Protein AF-A0A8T0RKB8-F1 (afdb_monomer)

Nearest PDB structures (foldseek):
  8abq-assembly1_A  TM=3.522E-01  e=7.283E+00  Homo sapiens

Sequence (136 aa):
MEYERIPSKILTYQASDDPLYSGYRAAVEASVQEEALLGFAIWEPPHGPYKMMKYPWKNYTKVGGALRHCSSAVMALHGCILSEIQAPPESRKVFCAELHSRVGEEGAKLLRELGQSQDDDETELSKHSFRTALGS

Radius of gyration: 21.73 Å; Cα contacts (8 Å, |Δi|>4): 50; chains: 1; bounding box: 64×23×51 Å

Secondary structure (DSSP, 8-state):
--PPPPPS-TTS--GGGSHHHHHHHHHHHTHHHHHHHHHHHHHPPP-GGGTT----HHHHHHHHHHHHHHHHHHHHHHHHHHSSSPPPHHHHHHHHHHIIIIIHHHHHHHHHHHHHHHHHHHHHHHHHHHHHHT--

Solvent-accessible surface area (backbone atoms only — not comparable to full-atom values): 8014 Å² total; per-residue (Å²): 134,85,76,84,79,67,66,89,72,74,88,72,81,54,69,78,79,38,75,68,45,52,53,38,48,50,50,52,64,38,56,65,61,50,52,52,51,46,55,54,62,72,68,58,72,70,48,81,98,52,52,82,63,86,74,64,64,74,52,53,57,52,53,52,49,53,49,23,55,50,25,52,52,51,52,53,49,51,51,49,69,64,34,86,78,53,73,58,70,66,58,48,51,54,49,52,49,49,44,53,58,52,53,43,47,53,49,53,49,52,53,48,53,54,52,50,52,50,53,52,52,52,50,49,52,52,53,50,54,52,52,59,66,73,71,112

Foldseek 3Di:
DPPDADDPPPPPDDVVVDPLLVVLVCLLPCLVVLVVVLVVVVPDAQDDLRNPDPDVSVVVNVVSVVSNVVSVVVVVVVCQCRDNPHDDPVVVVVVVVCCCPPVVVVVVVVVVVVVVVVVVVVVVSVVVVVVVVVPD

Mean predicted aligned error: 13.03 Å

Structure (mmCIF, N/CA/C/O backbone):
data_AF-A0A8T0RKB8-F1
#
_entry.id   AF-A0A8T0RKB8-F1
#
loop_
_atom_site.group_PDB
_atom_site.id
_atom_site.type_symbol
_atom_site.label_atom_id
_atom_site.label_alt_id
_atom_site.label_comp_id
_atom_site.label_asym_id
_atom_site.label_entity_id
_atom_site.label_seq_id
_atom_site.pdbx_PDB_ins_code
_atom_site.Cartn_x
_atom_site.Cartn_y
_atom_site.Cartn_z
_atom_site.occupancy
_atom_site.B_iso_or_equiv
_atom_site.auth_seq_id
_atom_site.auth_comp_id
_atom_site.auth_asym_id
_atom_site.auth_atom_id
_atom_site.pdbx_PDB_model_num
ATOM 1 N N . MET A 1 1 ? -4.787 2.913 23.869 1.00 49.34 1 MET A N 1
ATOM 2 C CA . MET A 1 1 ? -5.412 4.158 23.392 1.00 49.34 1 MET A CA 1
ATOM 3 C C . MET A 1 1 ? -6.898 3.914 23.254 1.00 49.34 1 MET A C 1
ATOM 5 O O . MET A 1 1 ? -7.288 2.92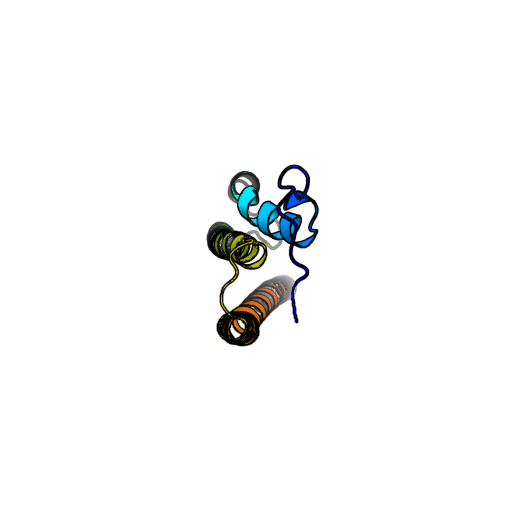6 22.642 1.00 49.34 1 MET A O 1
ATOM 9 N N . GLU A 1 2 ? -7.703 4.741 23.905 1.00 51.47 2 GLU A N 1
ATOM 10 C CA . GLU A 1 2 ? -9.147 4.787 23.696 1.00 51.47 2 GLU A CA 1
ATOM 11 C C . GLU A 1 2 ? -9.360 5.746 22.520 1.00 51.47 2 GLU A C 1
ATOM 13 O O . GLU A 1 2 ? -8.975 6.907 22.611 1.00 51.47 2 GLU A O 1
ATOM 18 N N . TYR A 1 3 ? -9.809 5.234 21.371 1.00 55.03 3 TYR A N 1
ATOM 19 C CA . TYR A 1 3 ? -10.111 6.085 20.219 1.00 55.03 3 TYR A CA 1
ATOM 20 C C . TYR A 1 3 ? -11.386 6.868 20.524 1.00 55.03 3 TYR A C 1
ATOM 22 O O . TYR A 1 3 ? -12.370 6.283 20.987 1.00 55.03 3 TYR A O 1
ATOM 30 N N . GLU A 1 4 ? -11.356 8.177 20.285 1.00 60.78 4 GLU A N 1
ATOM 31 C CA . GLU A 1 4 ? -12.505 9.052 20.492 1.00 60.78 4 GLU A CA 1
ATOM 32 C C . GLU A 1 4 ? -13.664 8.572 19.604 1.00 60.78 4 GLU A C 1
ATOM 34 O O . GLU A 1 4 ? -13.524 8.437 18.387 1.00 60.78 4 GLU A O 1
ATOM 39 N N . ARG A 1 5 ? -14.792 8.210 20.230 1.00 61.78 5 ARG A N 1
ATOM 40 C CA . ARG A 1 5 ? -15.974 7.721 19.510 1.00 61.78 5 ARG A CA 1
ATOM 41 C C . ARG A 1 5 ? -16.543 8.847 18.662 1.00 61.78 5 ARG A C 1
ATOM 43 O O . ARG A 1 5 ? -16.905 9.895 19.192 1.00 61.78 5 ARG A O 1
ATOM 50 N N . ILE A 1 6 ? -16.728 8.578 17.378 1.00 58.38 6 ILE A N 1
ATOM 51 C CA . ILE A 1 6 ? -17.445 9.480 16.485 1.00 58.38 6 ILE A CA 1
ATOM 52 C C . ILE A 1 6 ? -18.943 9.353 16.809 1.00 58.38 6 ILE A C 1
ATOM 54 O O . ILE A 1 6 ? -19.474 8.241 16.760 1.00 58.38 6 ILE A O 1
ATOM 58 N N . PRO A 1 7 ? -19.633 10.438 17.208 1.00 48.69 7 PRO A N 1
ATOM 59 C CA . PRO A 1 7 ? -21.047 10.383 17.566 1.00 48.69 7 PRO A CA 1
ATOM 60 C C . PRO A 1 7 ? -21.927 10.063 16.352 1.00 48.69 7 PRO A C 1
ATOM 62 O O . PRO A 1 7 ? -21.656 10.528 15.248 1.00 48.69 7 PRO A O 1
ATOM 65 N N . SER A 1 8 ? -23.066 9.412 16.591 1.00 53.12 8 SER A N 1
ATOM 66 C CA . SER A 1 8 ? -24.078 8.981 15.608 1.00 53.12 8 SER A CA 1
ATOM 67 C C . SER A 1 8 ? -24.788 10.090 14.812 1.00 53.12 8 SER A C 1
ATOM 69 O O . SER A 1 8 ? -25.749 9.844 14.081 1.00 53.12 8 SER A O 1
ATOM 71 N N . LYS A 1 9 ? -24.293 11.332 14.865 1.00 50.22 9 LYS A N 1
ATOM 72 C CA . LYS A 1 9 ? -24.642 12.393 13.908 1.00 50.22 9 LYS A CA 1
ATOM 73 C C . LYS A 1 9 ? -23.826 12.184 12.621 1.00 50.22 9 LYS A C 1
ATOM 75 O O . LYS A 1 9 ? -22.956 12.971 12.272 1.00 50.22 9 LYS A O 1
ATOM 80 N N . ILE A 1 10 ? -24.137 11.090 11.932 1.00 52.34 10 ILE A N 1
ATOM 81 C CA . ILE A 1 10 ? -23.438 10.454 10.797 1.00 52.34 10 ILE A CA 1
ATOM 82 C C . ILE A 1 10 ? -23.332 11.292 9.499 1.00 52.34 10 ILE A C 1
ATOM 84 O O . ILE A 1 10 ? -22.853 10.798 8.486 1.00 52.34 10 ILE A O 1
ATOM 88 N N . LEU A 1 11 ? -23.715 12.571 9.474 1.00 46.72 11 LEU A N 1
ATOM 89 C CA . LEU A 1 11 ? -23.721 13.337 8.216 1.00 46.72 11 LEU A CA 1
ATOM 90 C C . LEU A 1 11 ? -22.449 14.138 7.908 1.00 46.72 11 LEU A C 1
ATOM 92 O O . LEU A 1 11 ? -22.354 14.659 6.801 1.00 46.72 11 LEU A O 1
ATOM 96 N N . THR A 1 12 ? -21.477 14.246 8.822 1.00 50.69 12 THR A N 1
ATOM 97 C CA . THR A 1 12 ? -20.308 15.122 8.586 1.00 50.69 12 THR A CA 1
ATOM 98 C C . THR A 1 12 ? -18.943 14.490 8.800 1.00 50.69 12 THR A C 1
ATOM 100 O O . THR A 1 12 ? -17.970 15.078 8.347 1.00 50.69 12 THR A O 1
ATOM 103 N N . TYR A 1 13 ? -18.824 13.327 9.450 1.00 50.62 13 TYR A N 1
ATOM 104 C CA . TYR A 1 13 ? -17.530 12.642 9.482 1.00 50.62 13 TYR A CA 1
ATOM 105 C C . TYR A 1 13 ? -17.330 11.906 8.160 1.00 50.62 13 TYR A C 1
ATOM 107 O O . TYR A 1 13 ? -17.811 10.786 7.971 1.00 50.62 13 TYR A O 1
ATOM 115 N N . GLN A 1 14 ? -16.649 12.558 7.224 1.00 56.69 14 GLN A N 1
ATOM 116 C CA . GLN A 1 14 ? -16.114 11.872 6.067 1.00 56.69 14 GLN A CA 1
ATOM 117 C C . GLN A 1 14 ? -14.721 11.368 6.429 1.00 56.69 14 GLN A C 1
ATOM 119 O O . GLN A 1 14 ? -13.853 12.137 6.828 1.00 56.69 14 GLN A O 1
ATOM 124 N N . ALA A 1 15 ? -14.473 10.072 6.232 1.00 57.75 15 ALA A N 1
ATOM 125 C CA . ALA A 1 15 ? -13.131 9.508 6.368 1.00 57.75 15 ALA A CA 1
ATOM 126 C C . ALA A 1 15 ? -12.085 10.247 5.500 1.00 57.75 15 ALA A C 1
ATOM 128 O O . ALA A 1 15 ? -10.897 10.126 5.766 1.00 57.75 15 ALA A O 1
ATOM 129 N N . SER A 1 16 ? -12.515 11.040 4.504 1.00 59.38 16 SER A N 1
ATOM 130 C CA . SER A 1 16 ? -11.670 11.931 3.701 1.00 59.38 16 SER A CA 1
ATOM 131 C C . SER A 1 16 ? -10.930 13.011 4.484 1.00 59.38 16 SER A C 1
ATOM 133 O O . SER A 1 16 ? -9.930 13.507 3.974 1.00 59.38 16 SER A O 1
ATOM 135 N N . ASP A 1 17 ? -11.391 13.371 5.682 1.00 66.00 17 ASP A N 1
ATOM 136 C CA . ASP A 1 17 ? -10.771 14.432 6.483 1.00 66.00 17 ASP A CA 1
ATOM 137 C C . ASP A 1 17 ? -9.531 13.941 7.255 1.00 66.00 17 ASP A C 1
ATOM 139 O O . ASP A 1 17 ? -8.800 14.745 7.833 1.00 66.00 17 ASP A O 1
ATOM 143 N N . ASP A 1 18 ? -9.264 12.629 7.252 1.00 73.00 18 ASP A N 1
ATOM 144 C CA . ASP A 1 18 ? -8.069 12.040 7.854 1.00 73.00 18 ASP A CA 1
ATOM 145 C C . ASP A 1 18 ? -6.886 12.027 6.856 1.00 73.00 18 ASP A C 1
ATOM 147 O O . ASP A 1 18 ? -6.973 11.389 5.797 1.00 73.00 18 ASP A O 1
ATOM 151 N N . PRO A 1 19 ? -5.738 12.658 7.179 1.00 75.06 19 PRO A N 1
ATOM 152 C CA . PRO A 1 19 ? -4.520 12.574 6.372 1.00 75.06 19 PRO A CA 1
ATOM 153 C C . PRO A 1 19 ? -4.091 11.138 6.048 1.00 75.06 19 PRO A C 1
ATOM 155 O O . PRO A 1 19 ? -3.584 10.885 4.953 1.00 75.06 19 PRO A O 1
AT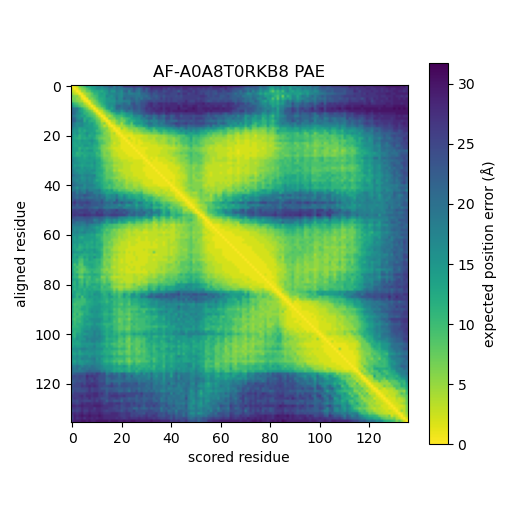OM 158 N N . LEU A 1 20 ? -4.330 10.183 6.953 1.00 75.88 20 LEU A N 1
ATOM 159 C CA . LEU A 1 20 ? -4.062 8.764 6.716 1.00 75.88 20 LEU A CA 1
ATOM 160 C C . LEU A 1 20 ? -4.912 8.238 5.553 1.00 75.88 20 LEU A C 1
ATOM 162 O O . LEU A 1 20 ? -4.384 7.545 4.680 1.00 75.88 20 LEU A O 1
ATOM 166 N N . TYR A 1 21 ? -6.187 8.637 5.480 1.00 78.81 21 TYR A N 1
ATOM 167 C CA . TYR A 1 21 ? -7.115 8.219 4.428 1.00 78.81 21 TYR A CA 1
ATOM 168 C C . TYR A 1 21 ? -6.668 8.621 3.039 1.00 78.81 21 TYR A C 1
ATOM 170 O O . TYR A 1 21 ? -6.728 7.809 2.111 1.00 78.81 21 TYR A O 1
ATOM 178 N N . SER A 1 22 ? -6.133 9.832 2.910 1.00 82.31 22 SER A N 1
ATOM 179 C CA . SER A 1 22 ? -5.572 10.302 1.646 1.00 82.31 22 SER A CA 1
ATOM 180 C C . SER A 1 22 ? -4.450 9.388 1.128 1.00 82.31 22 SER A C 1
ATOM 182 O O . SER A 1 22 ? -4.392 9.103 -0.068 1.00 82.31 22 SER A O 1
ATOM 184 N N . GLY A 1 23 ? -3.619 8.847 2.027 1.00 83.50 23 GLY A N 1
ATOM 185 C CA . GLY A 1 23 ? -2.459 8.025 1.686 1.00 83.50 23 GLY A CA 1
ATOM 186 C C . GLY A 1 23 ? -2.826 6.656 1.114 1.00 83.50 23 GLY A C 1
ATOM 187 O O . GLY A 1 23 ? -2.418 6.317 0.002 1.00 83.50 23 GLY A O 1
ATOM 188 N N . TYR A 1 24 ? -3.625 5.858 1.834 1.00 84.31 24 TYR A N 1
ATOM 189 C CA . TYR A 1 24 ? -4.050 4.555 1.301 1.00 84.31 24 TYR A CA 1
ATOM 190 C C . TYR A 1 24 ? -5.051 4.691 0.151 1.00 84.31 24 TYR A C 1
ATOM 192 O O . TYR A 1 24 ? -5.046 3.843 -0.738 1.00 84.31 24 TYR A O 1
ATOM 200 N N . ARG A 1 25 ? -5.849 5.766 0.090 1.00 84.88 25 ARG A N 1
ATOM 201 C CA . ARG A 1 25 ? -6.676 6.057 -1.089 1.00 84.88 25 ARG A CA 1
ATOM 202 C C . ARG A 1 25 ? -5.826 6.303 -2.334 1.00 84.88 25 ARG A C 1
ATOM 204 O O . ARG A 1 25 ? -6.075 5.666 -3.353 1.00 84.88 25 ARG A O 1
ATOM 211 N N . ALA A 1 26 ? -4.807 7.157 -2.240 1.00 87.69 26 ALA A N 1
ATOM 212 C CA . ALA A 1 26 ? -3.903 7.427 -3.355 1.00 87.69 26 ALA A CA 1
ATOM 213 C C . ALA A 1 26 ? -3.230 6.141 -3.855 1.00 87.69 26 ALA A C 1
ATOM 215 O O . ALA A 1 26 ? -3.163 5.908 -5.059 1.00 87.69 26 ALA A O 1
ATOM 216 N N . ALA A 1 27 ? -2.802 5.266 -2.939 1.00 86.69 27 ALA A N 1
ATOM 217 C CA . ALA A 1 27 ? -2.243 3.968 -3.300 1.00 86.69 27 ALA A CA 1
ATOM 218 C C . ALA A 1 27 ? -3.253 3.087 -4.058 1.00 86.69 27 ALA A C 1
ATOM 220 O O . ALA A 1 27 ? -2.905 2.536 -5.102 1.00 86.69 27 ALA A O 1
ATOM 221 N N . VAL A 1 28 ? -4.502 2.987 -3.579 1.00 87.25 28 VAL A N 1
ATOM 222 C CA . VAL A 1 28 ? -5.589 2.229 -4.234 1.00 87.25 28 VAL A CA 1
ATOM 223 C C . VAL A 1 28 ? -5.892 2.769 -5.638 1.00 87.25 28 VAL A C 1
ATOM 225 O O . VAL A 1 28 ? -6.035 1.990 -6.581 1.00 87.25 28 VAL A O 1
ATOM 228 N N . GLU A 1 29 ? -5.938 4.091 -5.795 1.00 90.88 29 GLU A N 1
ATOM 229 C CA . GLU A 1 29 ? -6.287 4.769 -7.051 1.00 90.88 29 GLU A CA 1
ATOM 230 C C . GLU A 1 29 ? -5.118 4.848 -8.058 1.00 90.88 29 GLU A C 1
ATOM 232 O O . GLU A 1 29 ? -5.340 5.131 -9.234 1.00 90.88 29 GLU A O 1
ATOM 237 N N . ALA A 1 30 ? -3.884 4.523 -7.655 1.00 89.56 30 ALA A N 1
ATOM 238 C CA . ALA A 1 30 ? -2.684 4.676 -8.487 1.00 89.56 30 ALA A CA 1
ATOM 239 C C . ALA A 1 30 ? -2.601 3.748 -9.719 1.00 89.56 30 ALA A C 1
ATOM 241 O O . ALA A 1 30 ? -1.731 3.948 -10.564 1.00 89.56 30 ALA A O 1
ATOM 242 N N . SER A 1 31 ? -3.474 2.740 -9.843 1.00 88.62 31 SER A N 1
ATOM 243 C CA . SER A 1 31 ? -3.388 1.701 -10.890 1.00 88.62 31 SER A CA 1
ATOM 244 C C . SER A 1 31 ? -3.329 2.256 -12.318 1.00 88.62 31 SER A C 1
ATOM 246 O O . SER A 1 31 ? -2.439 1.890 -13.078 1.00 88.62 31 SER A O 1
ATOM 248 N N . VAL A 1 32 ? -4.227 3.180 -12.667 1.00 87.94 32 VAL A N 1
ATOM 249 C CA . VAL A 1 32 ? -4.306 3.758 -14.019 1.00 87.94 32 VAL A CA 1
ATOM 250 C C . VAL A 1 32 ? -3.049 4.564 -14.349 1.00 87.94 32 VAL A C 1
ATOM 252 O O . VAL A 1 32 ? -2.509 4.462 -15.449 1.00 87.94 32 VAL A O 1
ATOM 255 N N . GLN A 1 33 ? -2.557 5.345 -13.384 1.00 89.19 33 GLN A N 1
ATOM 256 C CA . GLN A 1 33 ? -1.336 6.130 -13.555 1.00 89.19 33 GLN A CA 1
ATOM 257 C C . GLN A 1 33 ? -0.111 5.222 -13.709 1.00 89.19 33 GLN A C 1
ATOM 259 O O . GLN A 1 33 ? 0.748 5.478 -14.549 1.00 89.19 33 GLN A O 1
ATOM 264 N N . GLU A 1 34 ? -0.033 4.153 -12.919 1.00 89.38 34 GLU A N 1
ATOM 265 C CA . GLU A 1 34 ? 1.039 3.164 -12.995 1.00 89.38 34 GLU A CA 1
ATOM 266 C C . GLU A 1 34 ? 1.047 2.431 -14.344 1.00 89.38 34 GLU A C 1
ATOM 268 O O . GLU A 1 34 ? 2.104 2.290 -14.956 1.00 89.38 34 GLU A O 1
ATOM 273 N N . GLU A 1 35 ? -0.115 2.003 -14.844 1.00 87.19 35 GLU A N 1
ATOM 274 C CA . GLU A 1 35 ? -0.234 1.365 -16.159 1.00 87.19 35 GLU A CA 1
ATOM 275 C C . GLU A 1 35 ? 0.165 2.309 -17.296 1.00 87.19 35 GLU A C 1
ATOM 277 O O . GLU A 1 35 ? 0.865 1.893 -18.222 1.00 87.19 35 GLU A O 1
ATOM 282 N N . ALA A 1 36 ? -0.217 3.587 -17.211 1.00 89.50 36 ALA A N 1
ATOM 283 C CA . ALA A 1 36 ? 0.204 4.598 -18.173 1.00 89.50 36 ALA A CA 1
ATOM 284 C C . ALA A 1 36 ? 1.734 4.773 -18.170 1.00 89.50 36 ALA A C 1
ATOM 286 O O . ALA A 1 36 ? 2.359 4.714 -19.230 1.00 89.50 36 ALA A O 1
ATOM 287 N N . LEU A 1 37 ? 2.348 4.921 -16.989 1.00 88.06 37 LEU A N 1
ATOM 288 C CA . LEU A 1 37 ? 3.804 5.038 -16.829 1.00 88.06 37 LEU A CA 1
ATOM 289 C C . LEU A 1 37 ? 4.545 3.793 -17.329 1.00 88.06 37 LEU A C 1
ATOM 291 O O . LEU A 1 37 ? 5.538 3.923 -18.043 1.00 88.06 37 LEU A O 1
ATOM 295 N N . LEU A 1 38 ? 4.041 2.595 -17.018 1.00 86.62 38 LEU A N 1
ATOM 296 C CA . LEU A 1 38 ? 4.571 1.341 -17.554 1.00 86.62 38 LEU A CA 1
ATOM 297 C C . LEU A 1 38 ? 4.510 1.335 -19.087 1.00 86.62 38 LEU A C 1
ATOM 299 O O . LEU A 1 38 ? 5.469 0.920 -19.738 1.00 86.62 38 LEU A O 1
ATOM 303 N N . GLY A 1 39 ? 3.393 1.792 -19.655 1.00 86.12 39 GLY A N 1
ATOM 304 C CA . GLY A 1 39 ? 3.222 1.940 -21.094 1.00 86.12 39 GLY A CA 1
ATOM 305 C C . GLY A 1 39 ? 4.343 2.776 -21.701 1.00 86.12 39 GLY A C 1
ATOM 306 O O . GLY A 1 39 ? 5.017 2.303 -22.611 1.00 86.12 39 GLY A O 1
ATOM 307 N N . PHE A 1 40 ? 4.603 3.968 -21.157 1.00 85.38 40 PHE A N 1
ATOM 308 C CA . PHE A 1 40 ? 5.699 4.829 -21.613 1.00 85.38 40 PHE A CA 1
ATOM 309 C C . PHE A 1 40 ? 7.076 4.173 -21.451 1.00 85.38 40 PHE A C 1
ATOM 311 O O . PHE A 1 40 ? 7.862 4.176 -22.395 1.00 85.38 40 PHE A O 1
ATOM 318 N N . ALA A 1 41 ? 7.341 3.545 -20.305 1.00 83.00 41 ALA A N 1
ATOM 319 C CA . ALA A 1 41 ? 8.632 2.925 -20.007 1.00 83.00 41 ALA A CA 1
ATOM 320 C C . ALA A 1 41 ? 8.972 1.747 -20.942 1.00 83.00 41 ALA A C 1
ATOM 322 O O . ALA A 1 41 ? 10.134 1.529 -21.283 1.00 83.00 41 ALA A O 1
ATOM 323 N N . ILE A 1 42 ? 7.967 0.989 -21.397 1.00 81.44 42 ILE A N 1
ATOM 324 C CA . ILE A 1 42 ? 8.158 -0.105 -22.366 1.00 81.44 42 ILE A CA 1
ATOM 325 C C . ILE A 1 42 ? 8.564 0.426 -23.749 1.00 81.44 42 ILE A C 1
ATOM 327 O O . ILE A 1 42 ? 9.258 -0.277 -24.486 1.00 81.44 42 ILE A O 1
ATOM 331 N N . TRP A 1 43 ? 8.141 1.641 -24.104 1.00 80.75 43 TRP A N 1
ATOM 332 C CA . TRP A 1 43 ? 8.468 2.259 -25.389 1.00 80.75 43 TRP A CA 1
ATOM 333 C C . TRP A 1 43 ? 9.844 2.916 -25.424 1.00 80.75 43 TRP A C 1
ATOM 335 O O . TRP A 1 43 ? 10.294 3.274 -26.514 1.00 80.75 43 TRP A O 1
ATOM 345 N N . GLU A 1 44 ? 10.525 3.074 -24.287 1.00 76.12 44 GLU A N 1
ATOM 346 C CA . GLU A 1 44 ? 11.836 3.711 -24.284 1.00 76.12 44 GLU A CA 1
ATOM 347 C C . GLU A 1 44 ? 12.872 2.846 -25.018 1.00 76.12 44 GLU A C 1
ATOM 349 O O . GLU A 1 44 ? 13.181 1.727 -24.589 1.00 76.12 44 GLU A O 1
ATOM 354 N N . PRO A 1 45 ? 13.440 3.338 -26.136 1.00 72.88 45 PRO A N 1
ATOM 355 C CA . PRO A 1 45 ? 14.489 2.615 -26.825 1.00 72.88 45 PRO A CA 1
ATOM 356 C C . PRO A 1 45 ? 15.722 2.530 -25.916 1.00 72.88 45 PRO A C 1
ATOM 358 O O . PRO A 1 45 ? 16.031 3.500 -25.218 1.00 72.88 45 PRO A O 1
ATOM 361 N N . PRO A 1 46 ? 16.476 1.417 -25.933 1.00 72.38 46 PRO A N 1
ATOM 362 C CA . PRO A 1 46 ? 17.689 1.295 -25.134 1.00 72.38 46 PRO A CA 1
ATOM 363 C C . PRO A 1 46 ? 18.671 2.432 -25.458 1.00 72.38 46 PRO A C 1
ATOM 365 O O . PRO A 1 46 ? 19.114 2.574 -26.601 1.00 72.38 46 PRO A O 1
ATOM 368 N N . HIS A 1 47 ? 19.028 3.245 -24.463 1.00 74.94 47 HIS A N 1
ATOM 369 C CA . HIS A 1 47 ? 19.872 4.427 -24.653 1.00 74.94 47 HIS A CA 1
ATOM 370 C C . HIS A 1 47 ? 20.837 4.636 -23.479 1.00 74.94 47 HIS A C 1
ATOM 372 O O . HIS A 1 47 ? 20.609 4.150 -22.378 1.00 74.94 47 HIS A O 1
ATOM 378 N N . GLY A 1 48 ? 21.949 5.341 -23.716 1.00 73.56 48 GLY A N 1
ATOM 379 C CA . GLY A 1 48 ? 22.921 5.674 -22.666 1.00 73.56 48 GLY A CA 1
ATOM 380 C C . GLY A 1 48 ? 23.492 4.454 -21.910 1.00 73.56 48 GLY A C 1
ATOM 381 O O . GLY A 1 48 ? 23.651 3.386 -22.508 1.00 73.56 48 GLY A O 1
ATOM 382 N N . PRO A 1 49 ? 23.786 4.583 -20.601 1.00 67.31 49 PRO A N 1
ATOM 383 C CA . PRO A 1 49 ? 24.220 3.475 -19.730 1.00 67.31 49 PRO A CA 1
ATOM 384 C C . PRO A 1 49 ? 23.213 2.317 -19.654 1.00 67.31 49 PRO A C 1
ATOM 386 O O . PRO A 1 49 ? 23.544 1.192 -19.296 1.00 67.31 49 PRO A O 1
ATOM 389 N N . TYR A 1 50 ? 21.977 2.595 -20.045 1.00 63.31 50 TYR A N 1
ATOM 390 C CA . TYR A 1 50 ? 20.815 1.735 -19.923 1.00 63.31 50 TYR A CA 1
ATOM 391 C C . TYR A 1 50 ? 20.556 0.867 -21.160 1.00 63.31 50 TYR A C 1
ATOM 393 O O . TYR A 1 50 ? 19.584 0.117 -21.228 1.00 63.31 50 TYR A O 1
ATOM 401 N N . LYS A 1 51 ? 21.458 0.927 -22.144 1.00 63.78 51 LYS A N 1
ATOM 402 C CA . LYS A 1 51 ? 21.339 0.251 -23.441 1.00 63.78 51 LYS A CA 1
ATOM 403 C C . LYS A 1 51 ? 21.382 -1.284 -23.367 1.00 63.78 51 LYS A C 1
ATOM 405 O O . LYS A 1 51 ? 21.004 -1.945 -24.330 1.00 63.78 51 LYS A O 1
ATOM 410 N N . MET A 1 52 ? 21.857 -1.852 -22.254 1.00 61.34 52 MET A N 1
ATOM 411 C CA . MET A 1 52 ? 22.150 -3.286 -22.117 1.00 61.34 52 MET A CA 1
ATOM 412 C C . MET A 1 52 ? 21.210 -4.038 -21.158 1.00 61.34 52 MET A C 1
ATOM 414 O O . MET A 1 52 ? 21.289 -5.263 -21.06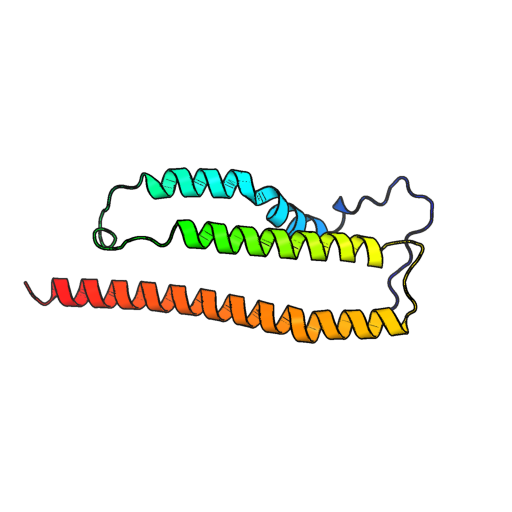6 1.00 61.34 52 MET A O 1
ATOM 418 N N . MET A 1 53 ? 20.312 -3.337 -20.456 1.00 58.62 53 MET A N 1
ATOM 419 C CA . MET A 1 53 ? 19.490 -3.921 -19.393 1.00 58.62 53 MET A CA 1
ATOM 420 C C . MET A 1 53 ? 18.057 -4.220 -19.841 1.00 58.62 53 MET A C 1
ATOM 422 O O . MET A 1 53 ? 17.351 -3.380 -20.396 1.00 58.62 53 MET A O 1
ATOM 426 N N . LYS A 1 54 ? 17.601 -5.443 -19.543 1.00 64.69 54 LYS A N 1
ATOM 427 C CA . LYS A 1 54 ? 16.178 -5.795 -19.546 1.00 64.69 54 LYS A CA 1
ATOM 428 C C . LYS A 1 54 ? 15.554 -5.220 -18.285 1.00 64.69 54 LYS A C 1
ATOM 430 O O . LYS A 1 54 ? 15.568 -5.864 -17.240 1.00 64.69 54 LYS A O 1
ATOM 435 N N . TYR A 1 55 ? 15.028 -4.012 -18.392 1.00 67.81 55 TYR A N 1
ATOM 436 C CA . TYR A 1 55 ? 14.415 -3.352 -17.257 1.00 67.81 55 TYR A CA 1
ATOM 437 C C . TYR A 1 55 ? 13.254 -4.144 -16.663 1.00 67.81 55 TYR A C 1
ATOM 439 O O . TYR A 1 55 ? 12.374 -4.611 -17.401 1.00 67.81 55 TYR A O 1
ATOM 447 N N . PRO A 1 56 ? 13.188 -4.257 -15.329 1.00 76.44 56 PRO A N 1
ATOM 448 C CA . PRO A 1 56 ? 12.133 -4.980 -14.648 1.00 76.44 56 PRO A CA 1
ATOM 449 C C . PRO A 1 56 ? 10.850 -4.139 -14.546 1.00 76.44 56 PRO A C 1
ATOM 451 O O . PRO A 1 56 ? 10.190 -4.156 -13.513 1.00 76.44 56 PRO A O 1
ATOM 454 N N . TRP A 1 57 ? 10.440 -3.431 -15.608 1.00 77.31 57 TRP A N 1
ATOM 455 C CA . TRP A 1 57 ? 9.266 -2.544 -15.590 1.00 77.31 57 TRP A CA 1
ATOM 456 C C . TRP A 1 57 ? 7.999 -3.246 -15.074 1.00 77.31 57 TRP A C 1
ATOM 458 O O . TRP A 1 57 ? 7.229 -2.704 -14.288 1.00 77.31 57 TRP A O 1
ATOM 468 N N . LYS A 1 58 ? 7.838 -4.519 -15.449 1.00 76.69 58 LYS A N 1
ATOM 469 C CA . LYS A 1 58 ? 6.733 -5.385 -15.011 1.00 76.69 58 LYS A CA 1
ATOM 470 C C . LYS A 1 58 ? 6.802 -5.800 -13.536 1.00 76.69 58 LYS A C 1
ATOM 472 O O . LYS A 1 58 ? 5.825 -6.328 -13.019 1.00 76.69 58 LYS A O 1
ATOM 477 N N . ASN A 1 59 ? 7.945 -5.657 -12.869 1.00 80.81 59 ASN A N 1
ATOM 478 C CA . ASN A 1 59 ? 8.051 -5.932 -11.437 1.00 80.81 59 ASN A CA 1
ATOM 479 C C . ASN A 1 59 ? 7.499 -4.764 -10.618 1.00 80.81 59 ASN A C 1
ATOM 481 O O . ASN A 1 59 ? 6.861 -5.024 -9.602 1.00 80.81 59 ASN A O 1
ATOM 485 N N . TYR A 1 60 ? 7.630 -3.519 -11.091 1.00 78.62 60 TYR A N 1
ATOM 486 C CA . TYR A 1 60 ? 7.003 -2.371 -10.430 1.00 78.62 60 TYR A CA 1
ATOM 487 C C . TYR A 1 60 ? 5.484 -2.532 -10.358 1.00 78.62 60 TYR A C 1
ATOM 489 O O . TYR A 1 60 ? 4.929 -2.400 -9.276 1.00 78.62 60 TYR A O 1
ATOM 497 N N . THR A 1 61 ? 4.836 -3.000 -11.432 1.00 81.56 61 THR A N 1
ATOM 498 C CA . THR A 1 61 ? 3.382 -3.249 -11.416 1.00 81.56 61 THR A CA 1
ATOM 499 C C . THR A 1 61 ? 2.942 -4.374 -10.490 1.00 81.56 61 THR A C 1
ATOM 501 O O . THR A 1 61 ? 1.838 -4.334 -9.944 1.00 81.56 61 THR A O 1
ATOM 504 N N . LYS A 1 62 ? 3.804 -5.369 -10.246 1.00 84.62 62 LYS A N 1
ATOM 505 C CA . LYS A 1 62 ? 3.552 -6.397 -9.225 1.00 84.62 62 LYS A CA 1
ATOM 506 C C . LYS A 1 62 ? 3.628 -5.809 -7.818 1.00 84.62 62 LYS A C 1
ATOM 508 O O . LYS A 1 62 ? 2.762 -6.106 -6.997 1.00 84.62 62 LYS A O 1
ATOM 513 N N . VAL A 1 63 ? 4.630 -4.969 -7.554 1.00 83.19 63 VAL A N 1
ATOM 514 C CA . VAL A 1 63 ? 4.780 -4.263 -6.272 1.00 83.19 63 VAL A CA 1
ATOM 515 C C . VAL A 1 63 ? 3.602 -3.313 -6.050 1.00 83.19 63 VAL A C 1
ATOM 517 O O . VAL A 1 63 ? 2.980 -3.366 -4.991 1.00 83.19 63 VAL A O 1
ATOM 520 N N . GLY A 1 64 ? 3.217 -2.525 -7.058 1.00 85.31 64 GLY A N 1
ATOM 521 C CA . GLY A 1 64 ? 2.040 -1.657 -7.009 1.00 85.31 64 GLY A CA 1
ATOM 522 C C . GLY A 1 64 ? 0.746 -2.433 -6.761 1.00 85.31 64 GLY A C 1
ATOM 523 O O . GLY A 1 64 ? -0.080 -2.021 -5.946 1.00 85.31 64 GLY A O 1
ATOM 524 N N . GLY A 1 65 ? 0.583 -3.604 -7.384 1.00 86.31 65 GLY A N 1
ATOM 525 C CA . GLY A 1 65 ? -0.547 -4.502 -7.132 1.00 86.31 65 GLY A CA 1
ATOM 526 C C . GLY A 1 65 ? -0.615 -5.000 -5.685 1.00 86.31 65 GLY A C 1
ATOM 527 O O . GLY A 1 65 ? -1.678 -4.944 -5.063 1.00 86.31 65 GLY A O 1
ATOM 528 N N . ALA A 1 66 ? 0.515 -5.437 -5.125 1.00 85.25 66 ALA A N 1
ATOM 529 C CA . ALA A 1 66 ? 0.601 -5.856 -3.726 1.00 85.25 66 ALA A CA 1
ATOM 530 C C . ALA A 1 66 ? 0.325 -4.690 -2.760 1.00 85.25 66 ALA A C 1
ATOM 532 O O . ALA A 1 66 ? -0.425 -4.852 -1.793 1.00 85.25 66 ALA A O 1
ATOM 533 N N . LEU A 1 67 ? 0.860 -3.500 -3.056 1.00 85.50 67 LEU A N 1
ATOM 534 C CA . LEU A 1 67 ? 0.623 -2.289 -2.275 1.00 85.50 67 LEU A CA 1
ATOM 535 C C . LEU A 1 67 ? -0.864 -1.926 -2.254 1.00 85.50 67 LEU A C 1
ATOM 537 O O . LEU A 1 67 ? -1.420 -1.727 -1.180 1.00 85.50 67 LEU A O 1
ATOM 541 N N . ARG A 1 68 ? -1.539 -1.934 -3.411 1.00 89.25 68 ARG A N 1
ATOM 542 C CA . ARG A 1 68 ? -2.991 -1.698 -3.509 1.00 89.25 68 ARG A CA 1
ATOM 543 C C . ARG A 1 68 ? -3.807 -2.679 -2.679 1.00 89.25 68 ARG A C 1
ATOM 545 O O . ARG A 1 68 ? -4.762 -2.275 -2.011 1.00 89.25 68 ARG A O 1
ATOM 552 N N . HIS A 1 69 ? -3.443 -3.960 -2.716 1.00 85.62 69 HIS A N 1
ATOM 553 C CA . HIS A 1 69 ? -4.117 -4.983 -1.923 1.00 85.62 69 HIS A CA 1
ATOM 554 C C . HIS A 1 69 ? -3.964 -4.710 -0.420 1.00 85.62 69 HIS A C 1
ATOM 556 O O . HIS A 1 69 ? -4.952 -4.717 0.316 1.00 85.62 69 HIS A O 1
ATOM 562 N N . CYS A 1 70 ? -2.749 -4.369 0.018 1.00 82.00 70 CYS A N 1
ATOM 563 C CA . CYS A 1 70 ? -2.470 -3.981 1.399 1.00 82.00 70 CYS A CA 1
ATOM 564 C C . CYS A 1 70 ? -3.245 -2.716 1.807 1.00 82.00 70 CYS A C 1
ATOM 566 O O . CYS A 1 70 ? -3.945 -2.716 2.819 1.00 82.00 70 CYS A O 1
ATOM 568 N N . SER A 1 71 ? -3.210 -1.661 0.989 1.00 85.06 71 SER A N 1
ATOM 569 C CA . SER A 1 71 ? -3.942 -0.415 1.237 1.00 85.06 71 SER A CA 1
ATOM 570 C C . SER A 1 71 ? -5.453 -0.628 1.328 1.00 85.06 71 SER A C 1
ATOM 572 O O . SER A 1 71 ? -6.099 -0.009 2.170 1.00 85.06 71 SER A O 1
ATOM 574 N N . SER A 1 72 ? -6.017 -1.541 0.530 1.00 84.06 72 SER A N 1
ATOM 575 C CA . SER A 1 72 ? -7.438 -1.910 0.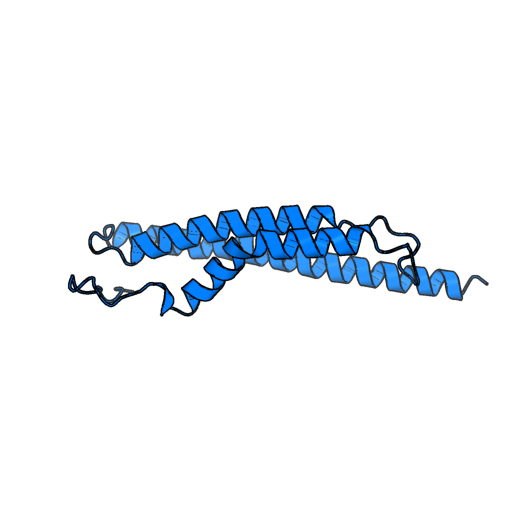609 1.00 84.06 72 SER A CA 1
ATOM 576 C C . SER A 1 72 ? -7.781 -2.572 1.948 1.00 84.06 72 SER A C 1
ATOM 578 O O . SER A 1 72 ? -8.795 -2.241 2.562 1.00 84.06 72 SER A O 1
ATOM 580 N N . ALA A 1 73 ? -6.916 -3.467 2.439 1.00 85.38 73 ALA A N 1
ATOM 581 C CA . ALA A 1 73 ? -7.083 -4.095 3.747 1.00 85.38 73 ALA A CA 1
ATOM 582 C C . ALA A 1 73 ? -6.982 -3.067 4.886 1.00 85.38 73 ALA A C 1
ATOM 584 O O . ALA A 1 73 ? -7.838 -3.041 5.769 1.00 85.38 73 ALA A O 1
ATOM 585 N N . VAL A 1 74 ? -5.990 -2.172 4.837 1.00 81.56 74 VAL A N 1
ATOM 586 C CA . VAL A 1 74 ? -5.829 -1.086 5.819 1.00 81.56 74 VAL A CA 1
ATOM 587 C C . VAL A 1 74 ? -7.038 -0.149 5.811 1.00 81.56 74 VAL A C 1
ATOM 589 O O . VAL A 1 74 ? -7.541 0.196 6.876 1.00 81.56 74 VAL A O 1
ATOM 592 N N . MET A 1 75 ? -7.562 0.210 4.636 1.00 83.06 75 MET A N 1
ATOM 593 C CA . MET A 1 75 ? -8.754 1.054 4.510 1.00 83.06 75 MET A CA 1
ATOM 594 C C . MET A 1 75 ? -9.998 0.396 5.132 1.00 83.06 75 MET A C 1
ATOM 596 O O . MET A 1 75 ? -10.751 1.061 5.843 1.00 83.06 75 MET A O 1
ATOM 600 N N . ALA A 1 76 ? -10.198 -0.911 4.922 1.00 82.75 76 ALA A N 1
ATOM 601 C CA . ALA A 1 76 ? -11.295 -1.656 5.544 1.00 82.75 76 ALA A CA 1
ATOM 602 C C . ALA A 1 76 ? -11.164 -1.689 7.076 1.00 82.75 76 ALA A C 1
ATOM 604 O O . ALA A 1 76 ? -12.126 -1.419 7.797 1.00 82.75 76 ALA A O 1
ATOM 605 N N . LEU A 1 77 ? -9.955 -1.953 7.576 1.00 76.88 77 LEU A N 1
ATOM 606 C CA . LEU A 1 77 ? -9.653 -1.955 9.007 1.00 76.88 77 LEU A CA 1
ATOM 607 C C . LEU A 1 77 ? -9.835 -0.578 9.643 1.00 76.88 77 LEU A C 1
ATOM 609 O O . LEU A 1 77 ? -10.357 -0.486 10.753 1.00 76.88 77 LEU A O 1
ATOM 613 N N . HIS A 1 78 ? -9.456 0.485 8.934 1.00 77.69 78 HIS A N 1
ATOM 614 C CA . HIS A 1 78 ? -9.679 1.856 9.369 1.00 77.69 78 HIS A CA 1
ATOM 615 C C . HIS A 1 78 ? -11.173 2.122 9.597 1.00 77.69 78 HIS A C 1
ATOM 617 O O . HIS A 1 78 ? -11.562 2.602 10.661 1.00 77.69 78 HIS A O 1
ATOM 623 N N . GLY A 1 79 ? -12.028 1.683 8.667 1.00 74.69 79 GLY A N 1
ATOM 624 C CA . GLY A 1 79 ? -13.482 1.722 8.840 1.00 74.69 79 GLY A CA 1
ATOM 625 C C . GLY A 1 79 ? -13.975 0.918 10.051 1.00 74.69 79 GLY A C 1
ATOM 626 O O . GLY A 1 79 ? -14.834 1.390 10.792 1.00 74.69 79 GLY A O 1
ATOM 627 N N . CYS A 1 80 ? -13.409 -0.266 10.312 1.00 73.38 80 CYS A N 1
ATOM 628 C CA . CYS A 1 80 ? -13.769 -1.079 11.482 1.00 73.38 80 CYS A CA 1
ATOM 629 C C . CYS A 1 80 ? -13.370 -0.438 12.821 1.00 73.38 80 CYS A C 1
ATOM 631 O O . CYS A 1 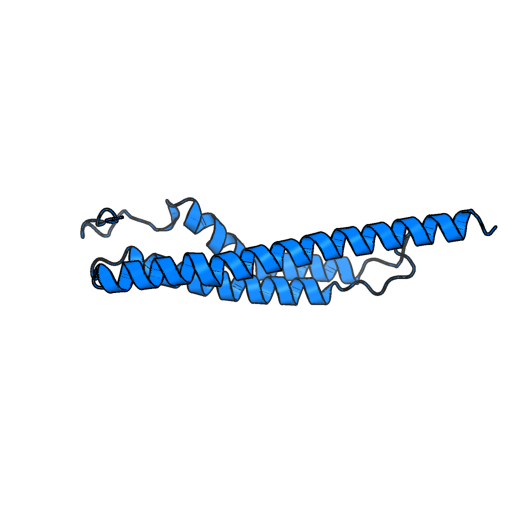80 ? -14.086 -0.600 13.807 1.00 73.38 80 CYS A O 1
ATOM 633 N N . ILE A 1 81 ? -12.239 0.270 12.876 1.00 71.12 81 ILE A N 1
ATOM 634 C CA . ILE A 1 81 ? -11.779 0.971 14.087 1.00 71.12 81 ILE A CA 1
ATOM 635 C C . ILE A 1 81 ? -12.679 2.175 14.391 1.00 71.12 81 ILE A C 1
ATOM 637 O O . ILE A 1 81 ? -12.995 2.426 15.556 1.00 71.12 81 ILE A O 1
ATOM 641 N N . LEU A 1 82 ? -13.108 2.889 13.349 1.00 70.94 82 LEU A N 1
ATOM 642 C CA . LEU A 1 82 ? -13.960 4.075 13.456 1.00 70.94 82 LEU A CA 1
ATOM 643 C C . LEU A 1 82 ? -15.457 3.752 13.588 1.00 70.94 82 LEU A C 1
ATOM 645 O O . LEU A 1 82 ? -16.234 4.621 13.975 1.00 70.94 82 LEU A O 1
ATOM 649 N N . SER A 1 83 ? -15.858 2.512 13.298 1.00 67.88 83 SER A N 1
ATOM 650 C CA . SER A 1 83 ? -17.226 2.009 13.469 1.00 67.88 83 SER A CA 1
ATOM 651 C C . SER A 1 83 ? -17.759 2.257 14.884 1.00 67.88 83 SER A C 1
ATOM 653 O O . SER A 1 83 ? -17.054 2.062 15.874 1.00 67.88 83 SER A O 1
ATOM 655 N N . GLU A 1 84 ? -19.043 2.612 14.992 1.00 64.44 84 GLU A N 1
ATOM 656 C CA . GLU A 1 84 ? -19.744 2.758 16.277 1.00 64.44 84 GLU A CA 1
ATOM 657 C C . GLU A 1 84 ? -19.740 1.455 17.089 1.00 64.44 84 GLU A C 1
ATOM 659 O O . GLU A 1 84 ? -19.583 1.460 18.316 1.00 64.44 84 GLU A O 1
ATOM 664 N N . ILE A 1 85 ? -19.874 0.325 16.390 1.00 69.56 85 ILE A N 1
ATOM 665 C CA . ILE A 1 85 ? -19.769 -1.013 16.966 1.00 69.56 85 ILE A CA 1
ATOM 666 C C . ILE A 1 85 ? -18.304 -1.426 16.869 1.00 69.56 85 ILE A C 1
ATOM 668 O O . ILE A 1 85 ? -17.865 -2.021 15.884 1.00 69.56 85 ILE A O 1
ATOM 672 N N . GLN A 1 86 ? -17.539 -1.061 17.894 1.00 68.62 86 GLN A N 1
ATOM 673 C CA . GLN A 1 86 ? -16.134 -1.437 18.008 1.00 68.62 86 GLN A CA 1
ATOM 674 C C . GLN A 1 86 ? -15.990 -2.828 18.627 1.00 68.62 86 GLN A C 1
ATOM 676 O O . GLN A 1 86 ? -16.725 -3.200 19.545 1.00 68.62 86 GLN A O 1
ATOM 681 N N . ALA A 1 87 ? -14.965 -3.564 18.194 1.00 73.38 87 ALA A N 1
ATOM 682 C CA . ALA A 1 87 ? -14.525 -4.767 18.891 1.00 73.38 87 ALA A CA 1
ATOM 683 C C . ALA A 1 87 ? -14.110 -4.446 20.349 1.00 73.38 87 ALA A C 1
ATOM 685 O O . ALA A 1 87 ? -13.672 -3.314 20.621 1.00 73.38 87 ALA A O 1
ATOM 686 N N . PRO A 1 88 ? -14.204 -5.423 21.276 1.00 80.69 88 PRO A N 1
ATOM 687 C CA . PRO A 1 88 ? -13.773 -5.263 22.663 1.00 80.69 88 PRO A CA 1
ATOM 688 C C . PRO A 1 88 ? -12.340 -4.707 22.776 1.00 80.69 88 PRO A C 1
ATOM 690 O O . PRO A 1 88 ? -11.495 -5.029 21.932 1.00 80.69 88 PRO A O 1
ATOM 693 N N . PRO A 1 89 ? -12.027 -3.894 23.804 1.00 78.06 89 PRO A N 1
ATOM 694 C CA . PRO A 1 89 ? -10.714 -3.260 23.966 1.00 78.06 89 PRO A CA 1
ATOM 695 C C . PRO A 1 89 ? -9.535 -4.238 23.909 1.00 78.06 89 PRO A C 1
ATOM 697 O O . PRO A 1 89 ? -8.487 -3.914 23.353 1.00 78.06 89 PRO A O 1
ATOM 700 N N . GLU A 1 90 ? -9.705 -5.436 24.456 1.00 79.88 90 GLU A N 1
ATOM 701 C CA . GLU A 1 90 ? -8.721 -6.518 24.482 1.00 79.88 90 GLU A CA 1
ATOM 702 C C . GLU A 1 90 ? -8.409 -7.003 23.064 1.00 79.88 90 GLU A C 1
ATOM 704 O O . GLU A 1 90 ? -7.243 -7.073 22.677 1.00 79.88 90 GLU A O 1
ATOM 709 N N . SER A 1 91 ? -9.445 -7.244 22.255 1.00 77.56 91 SER A N 1
ATOM 710 C CA . SER A 1 91 ? -9.301 -7.630 20.850 1.00 77.56 91 SER A CA 1
ATOM 711 C C . SER A 1 91 ? -8.599 -6.542 20.041 1.00 77.56 91 SER A C 1
ATOM 713 O O . SER A 1 91 ? -7.733 -6.850 19.228 1.00 77.56 91 SER A O 1
ATOM 715 N N . ARG A 1 92 ? -8.903 -5.263 20.303 1.00 75.88 92 ARG A N 1
ATOM 716 C CA . ARG A 1 92 ? -8.223 -4.139 19.640 1.00 75.88 92 ARG A CA 1
ATOM 717 C C . ARG A 1 92 ? -6.751 -4.040 20.024 1.00 75.88 92 ARG A C 1
ATOM 719 O O . ARG A 1 92 ? -5.929 -3.763 19.162 1.00 75.88 92 ARG A O 1
ATOM 726 N N . LYS A 1 93 ? -6.398 -4.279 21.292 1.00 79.81 93 LYS A N 1
ATOM 727 C CA . LYS A 1 93 ? -4.996 -4.279 21.747 1.00 79.81 93 LYS A CA 1
ATOM 728 C C . LYS A 1 93 ? -4.188 -5.377 21.065 1.00 79.81 93 LYS A C 1
ATOM 730 O O . LYS A 1 93 ? -3.102 -5.090 20.575 1.00 79.81 93 LYS A O 1
ATOM 735 N N . VAL A 1 94 ? -4.729 -6.597 21.006 1.00 81.44 94 VAL A N 1
ATOM 736 C CA . VAL A 1 94 ? -4.094 -7.718 20.292 1.00 81.44 94 VA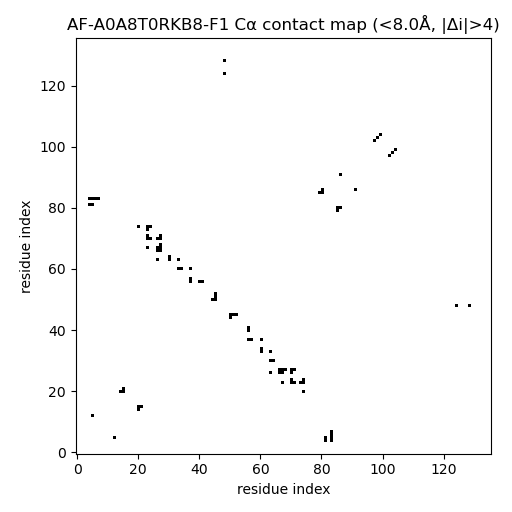L A CA 1
ATOM 737 C C . VAL A 1 94 ? -3.940 -7.372 18.814 1.00 81.44 94 VAL A C 1
ATOM 739 O O . VAL A 1 94 ? -2.854 -7.495 18.263 1.00 81.44 94 VAL A O 1
ATOM 742 N N . PHE A 1 95 ? -4.996 -6.850 18.195 1.00 77.62 95 PHE A N 1
ATOM 743 C CA . PHE A 1 95 ? -4.978 -6.478 16.788 1.00 77.62 95 PHE A CA 1
ATOM 744 C C . PHE A 1 95 ? -3.954 -5.376 16.466 1.00 77.62 95 PHE A C 1
ATOM 746 O O . PHE A 1 95 ? -3.166 -5.524 15.538 1.00 77.62 95 PHE A O 1
ATOM 753 N N . CYS A 1 96 ? -3.903 -4.299 17.258 1.00 75.81 96 CYS A N 1
ATOM 754 C CA . CYS A 1 96 ? -2.897 -3.245 17.112 1.00 75.81 96 CYS A CA 1
ATOM 755 C C . CYS A 1 96 ? -1.474 -3.769 17.326 1.00 75.81 96 CYS A C 1
ATOM 757 O O . CYS A 1 96 ? -0.568 -3.360 16.605 1.00 75.81 96 CYS A O 1
ATOM 759 N N . ALA A 1 97 ? -1.271 -4.649 18.311 1.00 79.81 97 ALA A N 1
ATOM 760 C CA . ALA A 1 97 ? 0.035 -5.241 18.569 1.00 79.81 97 ALA A CA 1
ATOM 761 C C . ALA A 1 97 ? 0.507 -6.073 17.372 1.00 79.81 97 ALA A C 1
ATOM 763 O O . ALA A 1 97 ? 1.627 -5.874 16.924 1.00 79.81 97 ALA A O 1
ATOM 764 N N . GLU A 1 98 ? -0.357 -6.930 16.822 1.00 81.00 98 GLU A N 1
ATOM 765 C CA . GLU A 1 98 ? -0.057 -7.766 15.652 1.00 81.00 98 GLU A CA 1
ATOM 766 C C . GLU A 1 98 ? 0.159 -6.943 14.373 1.00 81.00 98 GLU A C 1
ATOM 768 O O . GLU A 1 98 ? 1.057 -7.239 13.586 1.00 81.00 98 GLU A O 1
ATOM 773 N N . LEU A 1 99 ? -0.617 -5.871 14.173 1.00 78.31 99 LEU A N 1
ATOM 774 C CA . LEU A 1 99 ? -0.393 -4.938 13.068 1.00 78.31 99 LEU A CA 1
ATOM 775 C C . LEU A 1 99 ? 0.967 -4.241 13.181 1.00 78.31 99 LEU A C 1
ATOM 777 O O . LEU A 1 99 ? 1.723 -4.221 12.213 1.00 78.31 99 LEU A O 1
ATOM 781 N N . HIS A 1 100 ? 1.298 -3.676 14.343 1.00 75.94 100 HIS A N 1
ATOM 782 C CA . HIS A 1 100 ? 2.581 -2.997 14.520 1.00 75.94 100 HIS A CA 1
ATOM 783 C C . HIS A 1 100 ? 3.767 -3.958 14.454 1.00 75.94 100 HIS A C 1
ATOM 785 O O . HIS A 1 100 ? 4.754 -3.630 13.802 1.00 75.94 100 HIS A O 1
ATOM 791 N N . SER A 1 101 ? 3.686 -5.115 15.116 1.00 79.38 101 SER A N 1
ATOM 792 C CA . SER A 1 101 ? 4.807 -6.050 15.181 1.00 79.38 101 SER A CA 1
ATOM 793 C C . SER A 1 101 ? 5.001 -6.786 13.865 1.00 79.38 101 SER A C 1
ATOM 795 O O . SER A 1 101 ? 6.094 -6.753 13.333 1.00 79.38 101 SER A O 1
ATOM 797 N N . ARG A 1 102 ? 3.967 -7.406 13.287 1.00 78.88 102 ARG A N 1
ATOM 798 C CA . ARG A 1 102 ? 4.152 -8.241 12.092 1.00 78.88 102 ARG A CA 1
ATOM 799 C C . ARG A 1 102 ? 4.071 -7.446 10.806 1.00 78.88 102 ARG A C 1
ATOM 801 O O . ARG A 1 102 ? 4.959 -7.541 9.971 1.00 78.88 102 ARG A O 1
ATOM 808 N N . VAL A 1 103 ? 3.003 -6.669 10.626 1.00 78.06 103 VAL A N 1
ATOM 809 C CA . VAL A 1 103 ? 2.789 -5.945 9.361 1.00 78.06 103 VAL A CA 1
ATOM 810 C C . VAL A 1 103 ? 3.762 -4.773 9.246 1.00 78.06 103 VAL A C 1
ATOM 812 O O . VAL A 1 103 ? 4.327 -4.551 8.177 1.00 78.06 103 VAL A O 1
ATOM 815 N N . GLY A 1 104 ? 3.998 -4.058 10.348 1.00 77.62 104 GLY A N 1
ATOM 816 C CA . GLY A 1 104 ? 4.977 -2.975 10.406 1.00 77.62 104 GLY A CA 1
ATOM 817 C C . GLY A 1 104 ? 6.410 -3.449 10.155 1.00 77.62 104 GLY A C 1
ATOM 818 O O . GLY A 1 104 ? 7.108 -2.847 9.341 1.00 77.62 104 GLY A O 1
ATOM 819 N N . GLU A 1 105 ? 6.843 -4.532 10.807 1.00 84.06 105 GLU A N 1
ATOM 820 C CA . GLU A 1 105 ? 8.206 -5.058 10.658 1.00 84.06 105 GLU A CA 1
ATOM 821 C C . GLU A 1 105 ? 8.445 -5.653 9.268 1.00 84.06 105 GLU A C 1
ATOM 823 O O . GLU A 1 105 ? 9.416 -5.277 8.611 1.00 84.06 105 GLU A O 1
ATOM 828 N N . GLU A 1 106 ? 7.536 -6.497 8.771 1.00 81.06 106 GLU A N 1
ATOM 829 C CA . GLU A 1 106 ? 7.656 -7.063 7.422 1.00 81.06 106 GLU A CA 1
ATOM 830 C C . GLU A 1 106 ? 7.570 -5.976 6.344 1.00 81.06 106 GLU A C 1
ATOM 832 O O . GLU A 1 106 ? 8.346 -5.983 5.390 1.00 81.06 106 GLU A O 1
ATOM 837 N N . GLY A 1 107 ? 6.690 -4.982 6.514 1.00 77.12 107 GLY A N 1
ATOM 838 C CA . GLY A 1 107 ? 6.608 -3.833 5.613 1.00 77.12 107 GLY A CA 1
ATOM 839 C C . GLY A 1 107 ? 7.899 -3.009 5.599 1.00 77.12 107 GLY A C 1
ATOM 840 O O . GLY A 1 107 ? 8.412 -2.675 4.531 1.00 77.12 107 GLY A O 1
ATOM 841 N N . ALA A 1 108 ? 8.466 -2.714 6.772 1.00 80.06 108 ALA A N 1
ATOM 842 C CA . ALA A 1 108 ? 9.726 -1.983 6.886 1.00 80.06 108 ALA A CA 1
ATOM 843 C C . ALA A 1 108 ? 10.909 -2.767 6.304 1.00 80.06 108 ALA A C 1
ATOM 845 O O . ALA A 1 108 ? 11.795 -2.178 5.683 1.00 80.06 108 ALA A O 1
ATOM 846 N N . LYS A 1 109 ? 10.924 -4.089 6.486 1.00 82.44 109 LYS A N 1
ATOM 847 C CA . LYS A 1 109 ? 11.931 -4.977 5.911 1.00 82.44 109 LYS A CA 1
ATOM 848 C C . LYS A 1 109 ? 11.851 -4.993 4.387 1.00 82.44 109 LYS A C 1
ATOM 850 O O . LYS A 1 109 ? 12.865 -4.761 3.739 1.00 82.44 109 LYS A O 1
ATOM 855 N N . LEU A 1 110 ? 10.653 -5.149 3.826 1.00 80.00 110 LEU A N 1
ATOM 856 C CA . LEU A 1 110 ? 10.424 -5.121 2.380 1.00 80.00 110 LEU A CA 1
ATOM 857 C C . LEU A 1 110 ? 10.871 -3.781 1.773 1.00 80.00 110 LEU A C 1
ATOM 859 O O . LEU A 1 110 ? 11.570 -3.763 0.764 1.00 80.00 110 LEU A O 1
ATOM 863 N N . LEU A 1 111 ? 10.542 -2.651 2.410 1.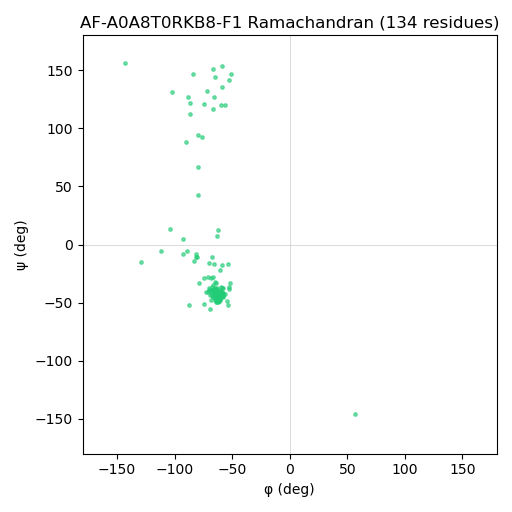00 74.50 111 LEU A N 1
ATOM 864 C CA . LEU A 1 111 ? 10.990 -1.328 1.956 1.00 74.50 111 LEU A CA 1
ATOM 865 C C . LEU A 1 111 ? 12.518 -1.167 2.004 1.00 74.50 111 LEU A C 1
ATOM 867 O O . LEU A 1 111 ? 13.089 -0.552 1.105 1.00 74.50 111 LEU A O 1
ATOM 871 N N . ARG A 1 112 ? 13.190 -1.726 3.020 1.00 79.50 112 ARG A N 1
ATOM 872 C CA . ARG A 1 112 ? 14.662 -1.732 3.094 1.00 79.50 112 ARG A CA 1
ATOM 873 C C . ARG A 1 112 ? 15.282 -2.592 2.002 1.00 79.50 112 ARG A C 1
ATOM 875 O O . ARG A 1 112 ? 16.231 -2.143 1.374 1.00 79.50 112 ARG A O 1
ATOM 882 N N . GLU A 1 113 ? 14.747 -3.788 1.773 1.00 78.31 113 GLU A N 1
ATOM 883 C CA . GLU A 1 113 ? 15.214 -4.687 0.712 1.00 78.31 113 GLU A CA 1
ATOM 884 C C . GLU A 1 113 ? 15.024 -4.054 -0.674 1.00 78.31 113 GLU A C 1
ATOM 886 O O . GLU A 1 113 ? 15.936 -4.098 -1.496 1.00 78.31 113 GLU A O 1
ATOM 891 N N . LEU A 1 114 ? 13.889 -3.384 -0.915 1.00 69.19 114 LEU A N 1
ATOM 892 C CA . LEU A 1 114 ? 13.666 -2.61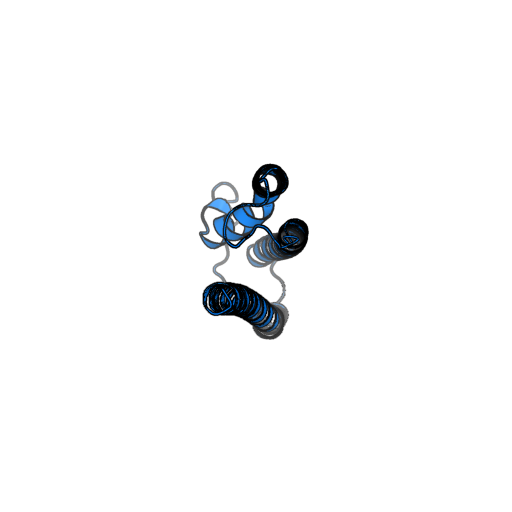4 -2.142 1.00 69.19 114 LEU A CA 1
ATOM 893 C C . LEU A 1 114 ? 14.691 -1.485 -2.303 1.00 69.19 114 LEU A C 1
ATOM 895 O O . LEU A 1 114 ? 15.289 -1.377 -3.371 1.00 69.19 114 LEU A O 1
ATOM 899 N N . GLY A 1 115 ? 14.931 -0.684 -1.260 1.00 69.75 115 GLY A N 1
ATOM 900 C CA . GLY A 1 115 ? 15.918 0.401 -1.308 1.00 69.75 115 GLY A CA 1
ATOM 901 C C . GLY A 1 115 ? 17.341 -0.103 -1.569 1.00 69.75 115 GLY A C 1
ATOM 902 O O . GLY A 1 115 ? 18.025 0.415 -2.443 1.00 69.75 115 GLY A O 1
ATOM 903 N N . GLN A 1 116 ? 17.751 -1.178 -0.891 1.00 71.62 116 GLN A N 1
ATOM 904 C CA . GLN A 1 116 ? 19.061 -1.804 -1.099 1.00 71.62 116 GLN A CA 1
ATOM 905 C C . GLN A 1 116 ? 19.207 -2.384 -2.508 1.00 71.62 116 GLN A C 1
ATOM 907 O O . GLN A 1 116 ? 20.255 -2.227 -3.122 1.00 71.62 116 GLN A O 1
ATOM 912 N N . SER A 1 117 ? 18.150 -2.993 -3.058 1.00 60.66 117 SER A N 1
ATOM 913 C CA . SER A 1 117 ? 18.188 -3.509 -4.431 1.00 60.66 117 SER A CA 1
ATOM 914 C C . SER A 1 117 ? 18.355 -2.403 -5.481 1.00 60.66 117 SER A C 1
ATOM 916 O O . SER A 1 117 ? 19.015 -2.629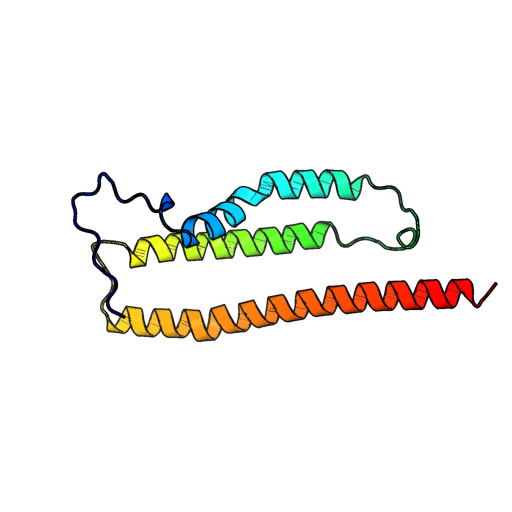 -6.491 1.00 60.66 117 SER A O 1
ATOM 918 N N . GLN A 1 118 ? 17.814 -1.200 -5.236 1.00 55.41 118 GLN A N 1
ATOM 919 C CA . GLN A 1 118 ? 18.017 -0.048 -6.120 1.00 55.41 118 GLN A CA 1
ATOM 920 C C . GLN A 1 118 ? 19.448 0.495 -6.031 1.00 55.41 118 GLN A C 1
ATOM 922 O O . GLN A 1 118 ? 20.040 0.797 -7.067 1.00 55.41 118 GLN A O 1
ATOM 927 N N . ASP A 1 119 ? 20.012 0.565 -4.822 1.00 53.91 119 ASP A N 1
ATOM 928 C CA . ASP A 1 119 ? 21.396 0.998 -4.604 1.00 53.91 119 ASP A CA 1
ATOM 929 C C . ASP A 1 119 ? 22.400 0.006 -5.218 1.00 53.91 119 ASP A C 1
ATOM 931 O O . ASP A 1 119 ? 23.392 0.417 -5.825 1.00 53.91 119 ASP A O 1
ATOM 935 N N . ASP A 1 120 ? 22.145 -1.300 -5.111 1.00 52.56 120 ASP A N 1
ATOM 936 C CA . ASP A 1 120 ? 22.997 -2.345 -5.685 1.00 52.56 120 ASP A CA 1
ATOM 937 C C . ASP A 1 120 ? 22.948 -2.342 -7.222 1.00 52.56 120 ASP A C 1
ATOM 939 O O . ASP A 1 120 ? 24.000 -2.424 -7.868 1.00 52.56 120 ASP A O 1
ATOM 943 N N . ASP A 1 121 ? 21.761 -2.169 -7.817 1.00 53.72 121 ASP A N 1
ATOM 944 C CA . ASP A 1 121 ? 21.598 -2.046 -9.270 1.00 53.72 121 ASP A CA 1
ATOM 945 C C . ASP A 1 121 ? 22.281 -0.770 -9.810 1.00 53.72 121 ASP A C 1
ATOM 947 O O . ASP A 1 121 ? 23.006 -0.845 -10.810 1.00 53.72 121 ASP A O 1
ATOM 951 N N . GLU A 1 122 ? 22.146 0.387 -9.139 1.00 49.50 122 GLU A N 1
ATOM 952 C CA . GLU A 1 122 ? 22.878 1.620 -9.496 1.00 49.50 122 GLU A CA 1
ATOM 953 C C . GLU A 1 122 ? 24.398 1.458 -9.346 1.00 49.50 122 GLU A C 1
ATOM 955 O O . GLU A 1 122 ? 25.176 1.916 -10.192 1.00 49.50 122 GLU A O 1
ATOM 960 N N . THR A 1 123 ? 24.849 0.778 -8.292 1.00 51.19 123 THR A N 1
ATOM 961 C CA . THR A 1 123 ? 26.273 0.577 -8.015 1.00 51.19 123 THR A CA 1
ATOM 962 C C . THR A 1 123 ? 26.920 -0.364 -9.038 1.00 51.19 123 THR A C 1
ATOM 964 O O . THR A 1 123 ? 28.045 -0.113 -9.487 1.00 51.19 123 THR A O 1
ATOM 967 N N . GLU A 1 124 ? 26.227 -1.422 -9.463 1.00 51.75 124 GLU A N 1
ATOM 968 C CA . GLU A 1 124 ? 26.689 -2.310 -10.536 1.00 51.75 124 GLU A CA 1
ATOM 969 C C . GLU A 1 124 ? 26.659 -1.626 -11.913 1.00 51.75 124 GLU A C 1
ATOM 971 O O . GLU A 1 124 ? 27.608 -1.785 -12.687 1.00 51.75 124 GLU A O 1
ATOM 976 N N . LEU A 1 125 ? 25.659 -0.781 -12.195 1.00 53.38 125 LEU A N 1
ATOM 977 C CA . LEU A 1 125 ? 25.625 0.085 -13.385 1.00 53.38 125 LEU A CA 1
ATOM 978 C C . LEU A 1 125 ? 26.843 1.021 -13.442 1.00 53.38 125 LEU A C 1
ATOM 980 O O . LEU A 1 125 ? 27.497 1.143 -14.484 1.00 53.38 125 LEU A O 1
ATOM 984 N N . SER A 1 126 ? 27.192 1.635 -12.310 1.00 54.38 126 SER A N 1
ATOM 985 C CA . SER A 1 126 ? 28.333 2.547 -12.197 1.00 54.38 126 SER A CA 1
ATOM 986 C C . SER A 1 126 ? 29.674 1.815 -12.375 1.00 54.38 126 SER A C 1
ATOM 988 O O . SER A 1 126 ? 30.532 2.250 -13.148 1.00 54.38 126 SER A O 1
ATOM 990 N N . LYS A 1 127 ? 29.838 0.632 -11.760 1.00 55.44 127 LYS A N 1
ATOM 991 C CA . LYS A 1 127 ? 31.027 -0.229 -11.930 1.00 55.44 127 LYS A CA 1
ATOM 992 C C . LYS A 1 127 ? 31.172 -0.769 -13.354 1.00 55.44 127 LYS A C 1
ATOM 994 O O . LYS A 1 127 ? 32.296 -0.848 -13.857 1.00 55.44 127 LYS A O 1
ATOM 999 N N . HIS A 1 128 ? 30.068 -1.148 -14.001 1.00 52.34 128 HIS A N 1
ATOM 1000 C CA . HIS A 1 128 ? 30.069 -1.630 -15.381 1.00 52.34 128 HIS A CA 1
ATOM 1001 C C . HIS A 1 128 ? 30.518 -0.524 -16.346 1.00 52.34 128 HIS A C 1
ATOM 1003 O O . HIS A 1 128 ? 31.456 -0.739 -17.112 1.00 52.34 128 HIS A O 1
ATOM 1009 N N . SER A 1 129 ? 29.939 0.680 -16.243 1.00 51.31 129 SER A N 1
ATOM 1010 C CA . SER A 1 129 ? 30.366 1.855 -17.022 1.00 51.31 129 SER A CA 1
ATOM 1011 C C . SER A 1 129 ? 31.849 2.189 -16.823 1.00 51.31 129 SER A C 1
ATOM 1013 O O . SER A 1 129 ? 32.560 2.449 -17.794 1.00 51.31 129 SER A O 1
ATOM 1015 N N . PHE A 1 130 ? 32.348 2.124 -15.584 1.00 49.50 130 PHE A N 1
ATOM 1016 C CA . PHE A 1 130 ? 33.754 2.409 -15.279 1.00 49.50 130 PHE A CA 1
ATOM 1017 C C . PHE A 1 130 ? 34.713 1.359 -15.873 1.00 49.50 130 PHE A C 1
ATOM 1019 O O . PHE A 1 130 ? 35.763 1.711 -16.410 1.00 49.50 130 PHE A O 1
ATOM 1026 N N . ARG A 1 131 ? 34.342 0.068 -15.855 1.00 57.69 131 ARG A N 1
ATOM 1027 C CA . ARG A 1 131 ? 35.108 -1.006 -16.520 1.00 57.69 131 ARG A CA 1
ATOM 1028 C C . ARG A 1 131 ? 35.124 -0.866 -18.039 1.00 57.69 131 ARG A C 1
ATOM 1030 O O . ARG A 1 131 ? 36.157 -1.128 -18.645 1.00 57.69 131 ARG A O 1
ATOM 1037 N N . THR A 1 132 ? 34.011 -0.468 -18.654 1.00 55.72 132 THR A N 1
ATOM 1038 C CA . THR A 1 132 ? 33.950 -0.248 -20.106 1.00 55.72 132 THR A CA 1
ATOM 1039 C C . THR A 1 132 ? 34.812 0.947 -20.532 1.00 55.72 132 THR A C 1
ATOM 1041 O O . THR A 1 132 ? 35.469 0.875 -21.565 1.00 55.72 132 THR A O 1
ATOM 1044 N N . ALA A 1 133 ? 34.876 2.009 -19.721 1.00 47.62 133 ALA A N 1
ATOM 1045 C CA . ALA A 1 133 ? 35.676 3.205 -20.004 1.00 47.62 133 ALA A CA 1
ATOM 1046 C C . ALA A 1 133 ? 37.197 3.018 -19.811 1.00 47.62 133 ALA A C 1
ATOM 1048 O O . ALA A 1 133 ? 37.975 3.687 -20.481 1.00 47.62 133 ALA A O 1
ATOM 1049 N N . LEU A 1 134 ? 37.630 2.118 -18.920 1.00 54.09 134 LEU A N 1
ATOM 1050 C CA . LEU A 1 134 ? 39.052 1.807 -18.680 1.00 54.09 134 LEU A CA 1
ATOM 1051 C C . LEU A 1 134 ? 39.611 0.686 -19.576 1.00 54.09 134 LEU A C 1
ATOM 1053 O O . LEU A 1 134 ? 40.801 0.388 -19.507 1.00 54.09 134 LEU A O 1
ATOM 1057 N N . GLY A 1 135 ? 38.758 0.039 -20.375 1.00 50.84 135 GLY A N 1
ATOM 1058 C CA . GLY A 1 135 ? 39.120 -1.059 -21.277 1.00 50.84 135 GLY A CA 1
ATOM 1059 C C . GLY A 1 135 ? 39.200 -0.687 -22.763 1.00 50.84 135 GLY A C 1
ATOM 1060 O O . GLY A 1 135 ? 39.203 -1.601 -23.585 1.00 50.84 135 GLY A O 1
ATOM 1061 N N . SER A 1 136 ? 39.211 0.607 -23.113 1.00 39.91 136 SER A N 1
ATOM 1062 C CA . SER A 1 136 ? 39.393 1.124 -24.486 1.00 39.91 136 SER A CA 1
ATOM 1063 C C . SER A 1 136 ? 40.684 1.921 -24.619 1.00 39.91 136 SER A C 1
ATOM 1065 O O . SER A 1 136 ? 41.006 2.658 -23.662 1.00 39.91 136 SER A O 1
#

pLDDT: mean 72.0, std 13.03, range [39.91, 90.88]

InterPro domains:
  IPR020966 Aluminum-activated malate transporter [PF11744] (2-124)

Organism: Panicum virgatum (NCBI:txid38727)